Protein AF-A0A352WPE5-F1 (afdb_monomer)

Structure (mmCIF, N/CA/C/O backbone):
data_AF-A0A352WPE5-F1
#
_entry.id   AF-A0A352WPE5-F1
#
loop_
_atom_site.group_PDB
_atom_site.id
_atom_site.type_symbol
_atom_site.label_atom_id
_atom_site.label_alt_id
_atom_site.label_comp_id
_atom_site.label_asym_id
_atom_site.label_entity_id
_atom_site.label_seq_id
_atom_site.pdbx_PDB_ins_code
_atom_site.Cartn_x
_atom_site.Cartn_y
_atom_site.Cartn_z
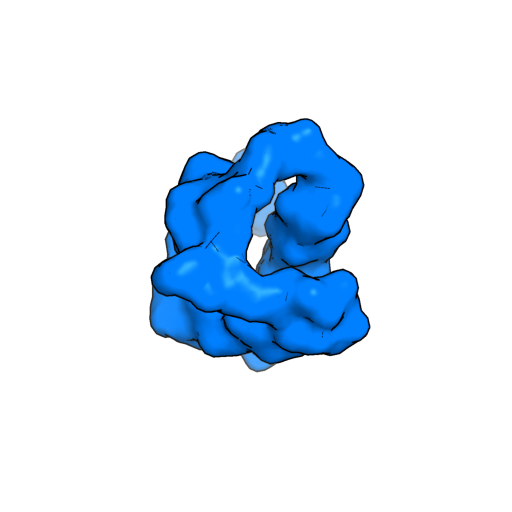_atom_site.occupancy
_atom_site.B_iso_or_equiv
_atom_site.auth_seq_id
_atom_site.auth_comp_id
_atom_site.auth_asym_id
_atom_site.auth_atom_id
_atom_site.pdbx_PDB_model_num
ATOM 1 N N . LYS A 1 1 ? 17.049 -17.573 -3.930 1.00 52.28 1 LYS A N 1
ATOM 2 C CA . LYS A 1 1 ? 16.559 -17.654 -2.529 1.00 52.28 1 LYS A CA 1
ATOM 3 C C . LYS A 1 1 ? 16.837 -16.371 -1.713 1.00 52.28 1 LYS A C 1
ATOM 5 O O . LYS A 1 1 ? 16.501 -16.354 -0.539 1.00 52.28 1 LYS A O 1
ATOM 10 N N . ASP A 1 2 ? 17.342 -15.281 -2.319 1.00 56.88 2 ASP A N 1
ATOM 11 C CA . ASP A 1 2 ? 17.753 -14.051 -1.602 1.00 56.88 2 ASP A CA 1
ATOM 12 C C . ASP A 1 2 ? 16.994 -12.769 -1.992 1.00 56.88 2 ASP A C 1
ATOM 14 O O . ASP A 1 2 ? 17.205 -11.730 -1.373 1.00 56.88 2 ASP A O 1
ATOM 18 N N . HIS A 1 3 ? 16.067 -12.816 -2.956 1.00 57.03 3 HIS A N 1
ATOM 19 C CA . HIS A 1 3 ? 15.349 -11.612 -3.408 1.00 57.03 3 HIS A CA 1
ATOM 20 C C . HIS A 1 3 ? 14.508 -10.959 -2.300 1.00 57.03 3 HIS A C 1
ATOM 22 O O . HIS A 1 3 ? 14.349 -9.745 -2.294 1.00 57.03 3 HIS A O 1
ATOM 28 N N . LEU A 1 4 ? 14.048 -11.738 -1.313 1.00 62.62 4 LEU A N 1
ATOM 29 C CA . LEU A 1 4 ? 13.232 -11.230 -0.209 1.00 62.62 4 LEU A CA 1
ATOM 30 C C . LEU A 1 4 ? 14.019 -10.368 0.787 1.00 62.62 4 LEU A C 1
ATOM 32 O O . LEU A 1 4 ? 13.441 -9.488 1.416 1.00 62.62 4 LEU A O 1
ATOM 36 N N . ARG A 1 5 ? 15.323 -10.626 0.960 1.00 69.62 5 ARG A N 1
ATOM 37 C CA . ARG A 1 5 ? 16.138 -9.947 1.982 1.00 69.62 5 ARG A CA 1
ATOM 38 C C . ARG A 1 5 ? 16.434 -8.494 1.624 1.00 69.62 5 ARG A C 1
ATOM 40 O O . ARG A 1 5 ? 16.530 -7.668 2.521 1.00 69.62 5 ARG A O 1
ATOM 47 N N . ASN A 1 6 ? 16.525 -8.201 0.329 1.00 74.69 6 ASN A N 1
ATOM 48 C CA . ASN A 1 6 ? 16.765 -6.856 -0.199 1.00 74.69 6 ASN A CA 1
ATOM 49 C C . ASN A 1 6 ? 15.514 -6.246 -0.841 1.00 74.69 6 ASN A C 1
ATOM 51 O O . ASN A 1 6 ? 15.606 -5.225 -1.518 1.00 74.69 6 ASN A O 1
ATOM 55 N N . PHE A 1 7 ? 14.354 -6.879 -0.664 1.00 81.62 7 PHE A N 1
ATOM 56 C CA . PHE A 1 7 ? 13.115 -6.377 -1.226 1.00 81.62 7 PHE A CA 1
ATOM 57 C C . PHE A 1 7 ? 12.718 -5.074 -0.530 1.00 81.62 7 PHE A C 1
ATOM 59 O O . PHE A 1 7 ? 12.396 -5.069 0.659 1.00 81.62 7 PHE A O 1
ATOM 66 N N . GLN A 1 8 ? 12.730 -3.984 -1.290 1.00 83.31 8 GLN A N 1
ATOM 67 C CA . GLN A 1 8 ? 12.141 -2.715 -0.890 1.00 83.31 8 GLN A CA 1
ATOM 68 C C . GLN A 1 8 ? 10.785 -2.598 -1.591 1.00 83.31 8 GLN A C 1
ATOM 70 O O . GLN A 1 8 ? 10.769 -2.586 -2.826 1.00 83.31 8 GLN A O 1
ATOM 75 N N . PRO A 1 9 ? 9.664 -2.575 -0.846 1.00 83.56 9 PRO A N 1
ATOM 76 C CA . PRO A 1 9 ? 8.363 -2.332 -1.447 1.00 83.56 9 PRO A CA 1
ATOM 77 C C . PRO A 1 9 ? 8.320 -0.907 -2.017 1.00 83.56 9 PRO A C 1
ATOM 79 O O . PRO A 1 9 ? 8.886 0.006 -1.411 1.00 83.56 9 PRO A O 1
ATOM 82 N N . PRO A 1 10 ? 7.614 -0.691 -3.135 1.00 91.38 10 PRO A N 1
ATOM 83 C CA . PRO A 1 10 ? 7.535 0.615 -3.778 1.00 91.38 10 PRO A CA 1
ATOM 84 C C . PRO A 1 10 ? 6.532 1.548 -3.079 1.00 91.38 10 PRO A C 1
ATOM 86 O O . PRO A 1 10 ? 6.479 2.724 -3.415 1.00 91.38 10 PRO A O 1
ATOM 89 N N . ILE A 1 11 ? 5.758 1.025 -2.113 1.00 93.06 11 ILE A N 1
ATOM 90 C CA . ILE A 1 11 ? 4.792 1.759 -1.287 1.00 93.06 11 ILE A CA 1
ATOM 91 C C . ILE A 1 11 ? 5.024 1.448 0.191 1.00 93.06 11 ILE A C 1
ATOM 93 O O . ILE A 1 11 ? 5.179 0.289 0.597 1.00 93.06 11 ILE A O 1
ATOM 97 N N . SER A 1 12 ? 5.044 2.500 1.009 1.00 93.62 12 SER A N 1
ATOM 98 C CA . SER A 1 12 ? 5.251 2.406 2.453 1.00 93.62 12 SER A CA 1
ATOM 99 C C . SER A 1 12 ? 3.925 2.297 3.219 1.00 93.62 12 SER A C 1
ATOM 101 O O . SER A 1 12 ? 2.842 2.561 2.704 1.00 93.62 12 SER A O 1
ATOM 103 N N . GLY A 1 13 ? 3.997 1.909 4.497 1.00 92.94 13 GLY A N 1
ATOM 104 C CA . GLY A 1 13 ? 2.809 1.939 5.361 1.00 92.94 13 GLY A CA 1
ATOM 105 C C . GLY A 1 13 ? 2.307 3.358 5.631 1.00 92.94 13 GLY A C 1
ATOM 106 O O . GLY A 1 13 ? 1.108 3.549 5.795 1.00 92.94 13 GLY A O 1
ATOM 107 N N . GLU A 1 14 ? 3.216 4.333 5.668 1.00 94.81 14 GLU A N 1
ATOM 108 C CA . GLU A 1 14 ? 2.894 5.751 5.858 1.00 94.81 14 GLU A CA 1
ATOM 109 C C . GLU A 1 14 ? 2.115 6.290 4.659 1.00 94.81 14 GLU A C 1
ATOM 111 O O . GLU A 1 14 ? 1.075 6.906 4.849 1.00 94.81 14 GLU A O 1
ATOM 116 N N . GLU A 1 15 ? 2.521 5.942 3.436 1.00 94.38 15 GLU A N 1
ATOM 117 C CA . GLU A 1 15 ? 1.807 6.341 2.218 1.00 94.38 15 GLU A CA 1
ATOM 118 C C . GLU A 1 15 ? 0.370 5.795 2.185 1.00 94.38 15 GLU A C 1
ATOM 120 O O . GLU A 1 15 ? -0.562 6.504 1.803 1.00 94.38 15 GLU A O 1
ATOM 125 N N . ILE A 1 16 ? 0.159 4.556 2.644 1.00 94.44 16 ILE A N 1
ATOM 126 C CA . ILE A 1 16 ? -1.184 3.969 2.784 1.00 94.44 16 ILE A CA 1
ATOM 127 C C . ILE A 1 16 ? -2.002 4.761 3.817 1.00 94.44 16 ILE A C 1
ATOM 129 O O . ILE A 1 16 ? -3.155 5.110 3.564 1.00 94.44 16 ILE A O 1
ATOM 133 N N . MET A 1 17 ? -1.412 5.064 4.976 1.00 95.31 17 MET A N 1
ATOM 134 C CA . MET A 1 17 ? -2.072 5.848 6.027 1.00 95.31 17 MET A CA 1
ATOM 135 C C . MET A 1 17 ? -2.475 7.238 5.533 1.00 95.31 17 MET A C 1
ATOM 137 O O . MET A 1 17 ? -3.607 7.658 5.760 1.00 95.31 17 MET A O 1
ATOM 141 N N . GLU A 1 18 ? -1.583 7.928 4.823 1.00 95.38 18 GLU A N 1
ATOM 142 C CA . GLU A 1 18 ? -1.841 9.245 4.241 1.00 95.38 18 GLU A CA 1
ATOM 143 C C . GLU A 1 18 ? -2.920 9.188 3.156 1.00 95.38 18 GLU A C 1
ATOM 145 O O . GLU A 1 18 ? -3.838 10.007 3.167 1.00 95.38 18 GLU A O 1
ATOM 150 N N . THR A 1 19 ? -2.860 8.190 2.269 1.00 95.06 19 THR A N 1
ATOM 151 C CA . THR A 1 19 ? -3.806 8.042 1.154 1.00 95.06 19 THR A CA 1
ATOM 152 C C . THR A 1 19 ? -5.235 7.807 1.640 1.00 95.06 19 THR A C 1
ATOM 154 O O . THR A 1 19 ? -6.170 8.410 1.118 1.00 95.06 19 THR A O 1
ATOM 157 N N . PHE A 1 20 ? -5.424 6.940 2.638 1.00 95.00 20 PHE A N 1
ATOM 158 C CA . PHE A 1 20 ? -6.759 6.571 3.130 1.00 95.00 20 PHE A CA 1
ATOM 159 C C . PHE A 1 20 ? -7.181 7.341 4.388 1.00 95.00 20 PHE A C 1
ATOM 161 O O . PHE A 1 20 ? -8.308 7.196 4.852 1.00 95.00 20 PHE A O 1
ATOM 168 N N . GLY A 1 21 ? -6.292 8.151 4.970 1.00 94.88 21 GLY A N 1
ATOM 169 C CA . GLY A 1 21 ? -6.560 8.883 6.207 1.00 94.88 21 GLY A CA 1
ATOM 170 C C . GLY A 1 21 ? -6.837 7.977 7.411 1.00 94.88 21 GLY A C 1
ATOM 171 O O . GLY A 1 21 ? -7.594 8.368 8.302 1.00 94.88 21 GLY A O 1
ATOM 172 N N . ILE A 1 22 ? -6.261 6.770 7.436 1.00 93.31 22 ILE A N 1
ATOM 173 C CA . ILE A 1 22 ? -6.494 5.766 8.484 1.00 93.31 22 ILE A CA 1
ATOM 174 C C . ILE A 1 22 ? -5.287 5.629 9.422 1.00 93.31 22 ILE A C 1
ATOM 176 O O . ILE A 1 22 ? -4.144 5.707 8.971 1.00 93.31 22 ILE A O 1
ATOM 180 N N . PRO A 1 23 ? -5.508 5.393 10.730 1.00 94.12 23 PRO A N 1
ATOM 181 C CA . PRO A 1 23 ? -4.427 5.130 11.674 1.00 94.12 23 PRO A CA 1
ATOM 182 C C . PRO A 1 23 ? -3.787 3.751 11.431 1.00 94.12 23 PRO A C 1
ATOM 184 O O . PRO A 1 23 ? -4.401 2.890 10.785 1.00 94.12 23 PRO A O 1
ATOM 187 N N . PRO A 1 24 ? -2.592 3.492 12.003 1.00 94.44 24 PRO A N 1
ATOM 188 C CA . PRO A 1 24 ? -1.960 2.176 11.958 1.00 94.44 24 PRO A CA 1
ATOM 189 C C . PRO A 1 24 ? -2.931 1.091 12.445 1.00 94.44 24 PRO A C 1
ATOM 191 O O . PRO A 1 24 ? -3.444 1.135 13.561 1.00 94.44 24 PRO A O 1
ATOM 194 N N . SER A 1 25 ? -3.220 0.133 11.569 1.00 94.12 25 SER A N 1
ATOM 195 C CA . SER A 1 25 ? -4.313 -0.827 11.713 1.00 94.12 25 SER A CA 1
ATOM 196 C C . SER A 1 25 ? -4.087 -2.055 10.824 1.00 94.12 25 SER A C 1
ATOM 198 O O . SER A 1 25 ? -3.223 -2.058 9.942 1.00 94.12 25 SER A O 1
ATOM 200 N N . LYS A 1 26 ? -4.868 -3.118 11.058 1.00 95.00 26 LYS A N 1
ATOM 201 C CA . LYS A 1 26 ? -4.766 -4.387 10.317 1.00 95.00 26 LYS A CA 1
ATOM 202 C C . LYS A 1 26 ? -4.876 -4.226 8.786 1.00 95.00 26 LYS A C 1
ATOM 204 O O . LYS A 1 26 ? -4.028 -4.805 8.110 1.00 95.00 26 LYS A O 1
ATOM 209 N N . PRO A 1 27 ? -5.802 -3.414 8.229 1.00 94.00 27 PRO A N 1
ATOM 210 C CA . PRO A 1 27 ? -5.913 -3.232 6.779 1.00 94.00 27 PRO A CA 1
ATOM 211 C C . PRO A 1 27 ? -4.624 -2.741 6.112 1.00 94.00 27 PRO A C 1
ATOM 213 O O . PRO A 1 27 ? -4.302 -3.173 5.014 1.00 94.00 27 PRO A O 1
ATOM 216 N N . ILE A 1 28 ? -3.831 -1.902 6.787 1.00 94.69 28 ILE A N 1
ATOM 217 C CA . ILE A 1 28 ? -2.543 -1.435 6.250 1.00 94.69 28 ILE A CA 1
ATOM 218 C C . ILE A 1 28 ? -1.557 -2.599 6.123 1.00 94.69 28 ILE A C 1
ATOM 220 O O . ILE A 1 28 ? -0.849 -2.708 5.126 1.00 94.69 28 ILE A O 1
ATOM 224 N N . GLY A 1 29 ? -1.506 -3.477 7.129 1.00 94.25 29 GLY A N 1
ATOM 225 C CA . GLY A 1 29 ? -0.676 -4.681 7.081 1.00 94.25 29 GLY A CA 1
ATOM 226 C C . GLY A 1 29 ? -1.097 -5.618 5.949 1.00 94.25 29 GLY A C 1
ATOM 227 O O . GLY A 1 29 ? -0.243 -6.085 5.197 1.00 94.25 29 GLY A O 1
ATOM 228 N N . ASP A 1 30 ? -2.406 -5.826 5.800 1.00 95.44 30 ASP 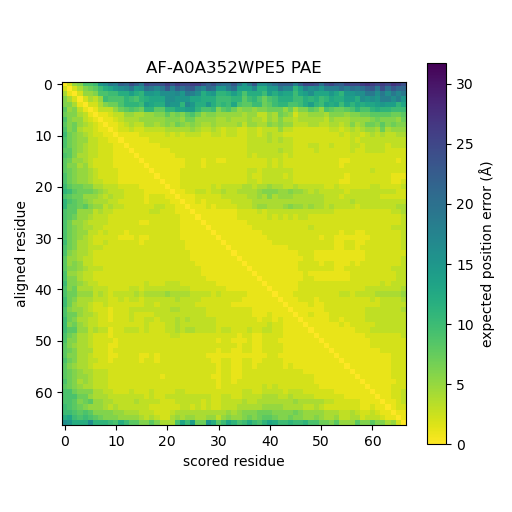A N 1
ATOM 229 C CA . ASP A 1 30 ? -2.985 -6.670 4.752 1.00 95.44 30 ASP A CA 1
ATOM 230 C C . ASP A 1 30 ? -2.666 -6.110 3.348 1.00 95.44 30 ASP A C 1
ATOM 232 O O . ASP A 1 30 ? -2.190 -6.852 2.491 1.00 95.44 30 ASP A O 1
ATOM 236 N N . LEU A 1 31 ? -2.811 -4.794 3.134 1.00 95.06 31 LEU A N 1
ATOM 237 C CA . LEU A 1 31 ? -2.450 -4.121 1.877 1.00 95.06 31 LEU A CA 1
ATOM 238 C C . LEU A 1 31 ? -0.959 -4.264 1.550 1.00 95.06 31 LEU A C 1
ATOM 240 O O . LEU A 1 31 ? -0.599 -4.636 0.435 1.00 95.06 31 LEU A O 1
ATOM 244 N N . LYS A 1 32 ? -0.076 -4.014 2.526 1.00 93.88 32 LYS A N 1
ATOM 245 C CA . LYS A 1 32 ? 1.378 -4.149 2.333 1.00 93.88 32 LYS A CA 1
ATOM 246 C C . LYS A 1 32 ? 1.781 -5.568 1.950 1.00 93.88 32 LYS A C 1
ATOM 248 O O . LYS A 1 32 ? 2.661 -5.742 1.110 1.00 93.88 32 LYS A O 1
ATOM 253 N N . ASN A 1 33 ? 1.179 -6.564 2.595 1.00 94.88 33 ASN A N 1
ATOM 254 C CA . ASN A 1 33 ? 1.473 -7.963 2.315 1.00 94.88 33 ASN A CA 1
ATOM 255 C C . ASN A 1 33 ? 0.986 -8.356 0.922 1.00 94.88 33 ASN A C 1
ATOM 257 O O . ASN A 1 33 ? 1.779 -8.893 0.159 1.00 94.88 33 ASN A O 1
ATOM 261 N N . ALA A 1 34 ? -0.247 -8.001 0.560 1.00 95.19 34 ALA A N 1
ATOM 262 C CA . ALA A 1 34 ? -0.804 -8.312 -0.752 1.00 95.19 34 ALA A CA 1
ATOM 263 C C . ALA A 1 34 ? 0.005 -7.683 -1.902 1.00 95.19 34 ALA A C 1
ATOM 265 O O . ALA A 1 34 ? 0.325 -8.362 -2.870 1.00 95.19 34 ALA A O 1
ATOM 266 N N . ILE A 1 35 ? 0.422 -6.416 -1.772 1.00 94.62 35 ILE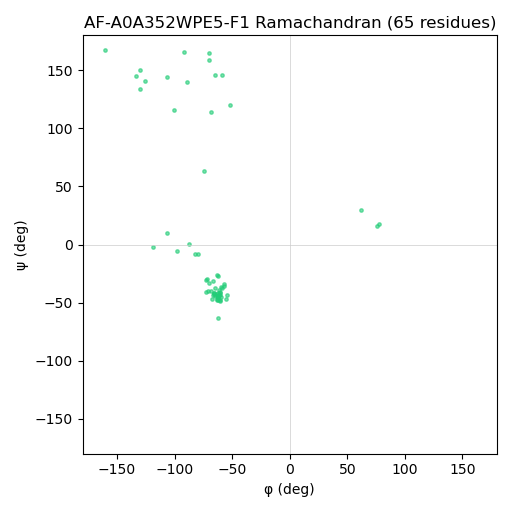 A N 1
ATOM 267 C CA . ILE A 1 35 ? 1.281 -5.755 -2.774 1.00 94.62 35 ILE A CA 1
ATOM 268 C C . ILE A 1 35 ? 2.641 -6.455 -2.869 1.00 94.62 35 ILE A C 1
ATOM 270 O O . ILE A 1 35 ? 3.161 -6.676 -3.959 1.00 94.62 35 ILE A O 1
ATOM 274 N N . LYS A 1 36 ? 3.231 -6.821 -1.725 1.00 93.31 36 LYS A N 1
ATOM 275 C CA . LYS A 1 36 ? 4.505 -7.541 -1.689 1.00 93.31 36 LYS A CA 1
ATOM 276 C C . LYS A 1 36 ? 4.401 -8.908 -2.368 1.00 93.31 36 LYS A C 1
ATOM 278 O O . LYS A 1 36 ? 5.303 -9.253 -3.121 1.00 93.31 36 LYS A O 1
ATOM 283 N N . GLU A 1 37 ? 3.351 -9.674 -2.090 1.00 94.69 37 GLU A N 1
ATOM 284 C CA . GLU A 1 37 ? 3.118 -10.983 -2.710 1.00 94.69 37 GLU A CA 1
ATOM 285 C C . GLU 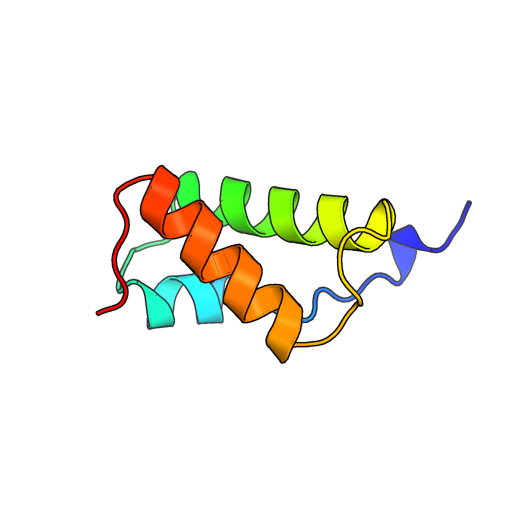A 1 37 ? 2.916 -10.841 -4.219 1.00 94.69 37 GLU A C 1
ATOM 287 O O . GLU A 1 37 ? 3.657 -11.463 -4.972 1.00 94.69 37 GLU A O 1
ATOM 292 N N . ALA A 1 38 ? 2.073 -9.906 -4.664 1.00 95.31 38 ALA A N 1
ATOM 293 C CA . ALA A 1 38 ? 1.850 -9.641 -6.086 1.00 95.31 38 ALA A CA 1
ATOM 294 C C . ALA A 1 38 ? 3.143 -9.279 -6.846 1.00 95.31 38 ALA A C 1
ATOM 296 O O . ALA A 1 38 ? 3.331 -9.684 -7.992 1.00 95.31 38 ALA A O 1
ATOM 297 N N . ILE A 1 39 ? 4.077 -8.560 -6.212 1.00 93.69 39 ILE A N 1
ATOM 298 C CA . ILE A 1 39 ? 5.387 -8.267 -6.816 1.00 93.69 39 ILE A CA 1
ATOM 299 C C . ILE A 1 39 ? 6.288 -9.510 -6.858 1.00 93.69 39 ILE A C 1
ATOM 301 O O . ILE A 1 39 ? 7.001 -9.730 -7.837 1.00 93.69 39 ILE A O 1
ATOM 305 N N . LEU A 1 40 ? 6.295 -10.319 -5.796 1.00 91.44 40 LEU A N 1
ATOM 306 C CA . LEU A 1 40 ? 7.126 -11.526 -5.716 1.00 91.44 40 LEU A CA 1
ATOM 307 C C . LEU A 1 40 ? 6.645 -12.632 -6.660 1.00 91.44 40 LEU A C 1
ATOM 309 O O . LEU A 1 40 ? 7.479 -13.364 -7.197 1.00 91.44 40 LEU A O 1
ATOM 313 N N . ASP A 1 41 ? 5.336 -12.708 -6.880 1.00 94.50 41 ASP A N 1
ATOM 314 C CA . ASP A 1 41 ? 4.688 -13.645 -7.796 1.00 94.50 41 ASP A 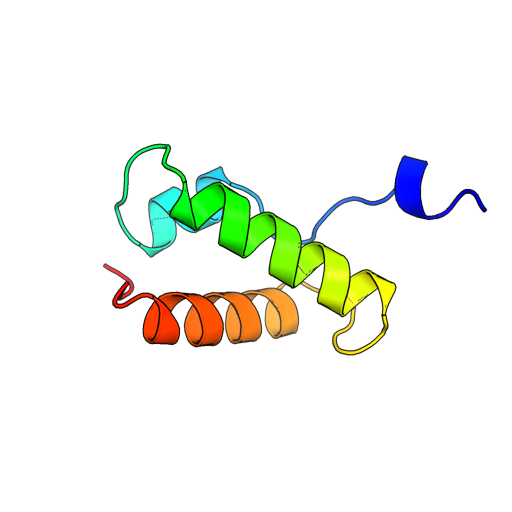CA 1
ATOM 315 C C . ASP A 1 41 ? 4.725 -13.149 -9.254 1.00 94.50 41 ASP A C 1
ATOM 317 O O . ASP A 1 41 ? 4.431 -13.903 -10.182 1.00 94.50 41 ASP A O 1
ATOM 321 N N . GLY A 1 42 ? 5.164 -11.902 -9.475 1.00 94.12 42 GLY A N 1
ATOM 322 C CA . GLY A 1 42 ? 5.310 -11.300 -10.799 1.00 94.12 42 GLY A CA 1
ATOM 323 C C . GLY A 1 42 ? 3.994 -10.830 -11.422 1.00 94.12 42 GLY A C 1
ATOM 324 O O . GLY A 1 42 ? 3.947 -10.616 -12.631 1.00 94.12 42 GLY A O 1
ATOM 325 N N . GLU A 1 43 ? 2.939 -10.662 -10.620 1.00 96.44 43 GLU A N 1
ATOM 326 C CA . GLU A 1 43 ? 1.656 -10.103 -11.058 1.00 96.44 43 GLU A CA 1
ATOM 327 C C . GLU A 1 43 ? 1.781 -8.616 -11.408 1.00 96.44 43 GLU A C 1
ATOM 329 O O . GLU A 1 43 ? 1.216 -8.157 -12.400 1.00 96.44 43 GLU A O 1
ATOM 334 N N . ILE A 1 44 ? 2.555 -7.870 -10.612 1.00 95.38 44 ILE A N 1
ATOM 335 C CA . ILE A 1 44 ? 2.879 -6.461 -10.859 1.00 95.38 44 ILE A CA 1
ATOM 336 C C . ILE A 1 44 ? 4.393 -6.220 -10.755 1.00 95.38 44 ILE A C 1
ATOM 338 O O . ILE A 1 44 ? 5.085 -6.908 -10.000 1.00 95.38 44 ILE A O 1
ATOM 342 N N . PRO A 1 45 ? 4.953 -5.239 -11.486 1.00 95.12 45 PRO A N 1
ATOM 343 C CA . PRO A 1 45 ? 6.354 -4.867 -11.324 1.00 95.12 45 PRO A CA 1
ATOM 344 C C . PRO A 1 45 ? 6.591 -4.166 -9.976 1.00 95.12 45 PRO A C 1
ATOM 346 O O . PRO A 1 45 ? 5.680 -3.585 -9.383 1.00 95.12 45 PRO A O 1
ATOM 349 N N . ASN A 1 46 ? 7.845 -4.172 -9.508 1.00 94.44 46 ASN A N 1
ATOM 350 C C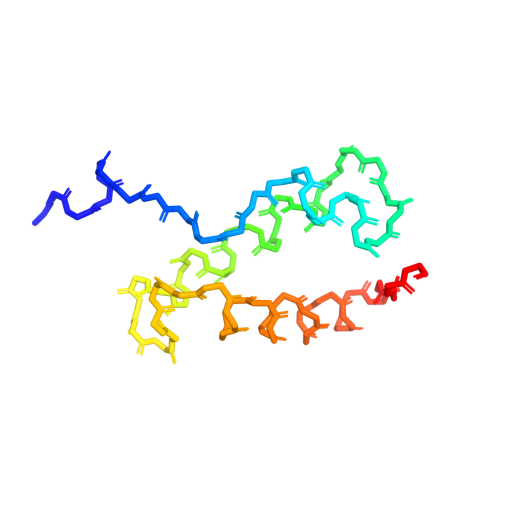A . ASN A 1 46 ? 8.270 -3.424 -8.320 1.00 94.44 46 ASN A CA 1
ATOM 351 C C . ASN A 1 46 ? 8.382 -1.914 -8.617 1.00 94.44 46 ASN A C 1
ATOM 353 O O . ASN A 1 46 ? 9.472 -1.343 -8.590 1.00 94.44 46 ASN A O 1
ATOM 357 N N . GLU A 1 47 ? 7.259 -1.288 -8.959 1.00 95.75 47 GLU A N 1
ATOM 358 C CA . GLU A 1 47 ? 7.171 0.111 -9.368 1.00 95.75 47 GLU A CA 1
ATOM 359 C C . GLU A 1 47 ? 6.017 0.825 -8.643 1.00 95.75 47 GLU A C 1
ATOM 361 O O . GLU A 1 47 ? 4.966 0.218 -8.417 1.00 95.75 47 GLU A O 1
ATOM 366 N N . PRO A 1 48 ? 6.164 2.122 -8.302 1.00 93.75 48 PRO A N 1
ATOM 367 C CA . PRO A 1 48 ? 5.143 2.856 -7.549 1.00 93.75 48 PRO A CA 1
ATOM 368 C C . PRO A 1 48 ? 3.773 2.919 -8.230 1.00 93.75 48 PRO A C 1
ATOM 370 O O . PRO A 1 48 ? 2.757 2.835 -7.550 1.00 93.75 48 PRO A O 1
ATOM 373 N N . GLY A 1 49 ? 3.723 3.054 -9.560 1.00 96.44 49 GLY A N 1
ATOM 374 C CA . GLY A 1 49 ? 2.462 3.171 -10.305 1.00 96.44 49 GLY A CA 1
ATOM 375 C C . GLY A 1 49 ? 1.581 1.923 -10.167 1.00 96.44 49 GLY A C 1
ATOM 376 O O . GLY A 1 49 ? 0.521 2.012 -9.547 1.00 96.44 49 GLY A O 1
ATOM 377 N N . PRO A 1 50 ? 2.039 0.753 -10.650 1.00 96.75 50 PRO A N 1
ATOM 378 C CA . PRO A 1 50 ? 1.287 -0.501 -10.551 1.00 96.75 50 PRO A CA 1
ATOM 379 C C . PRO A 1 50 ? 0.981 -0.913 -9.107 1.00 96.75 50 PRO A C 1
ATOM 381 O O . PRO A 1 50 ? -0.112 -1.395 -8.811 1.00 96.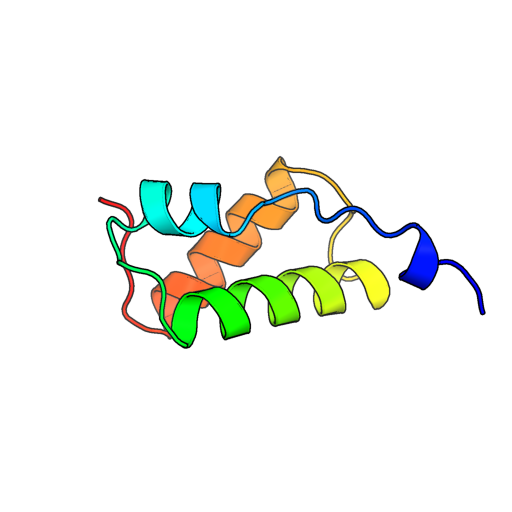75 50 PRO A O 1
ATOM 384 N N . ALA A 1 51 ? 1.904 -0.661 -8.174 1.00 96.31 51 ALA A N 1
ATOM 385 C CA . ALA A 1 51 ? 1.653 -0.907 -6.758 1.00 96.31 51 ALA A CA 1
ATOM 386 C C . ALA A 1 51 ? 0.543 -0.013 -6.187 1.00 96.31 51 ALA A C 1
ATOM 388 O O . ALA A 1 51 ? -0.252 -0.478 -5.371 1.00 96.31 51 ALA A O 1
ATOM 389 N N . LYS A 1 52 ? 0.458 1.252 -6.618 1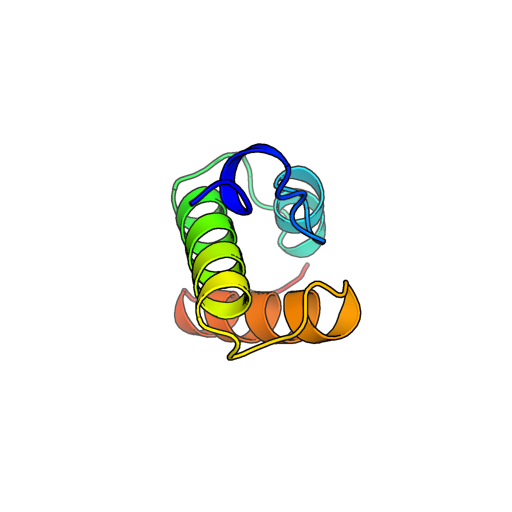.00 96.00 52 LYS A N 1
ATOM 390 C CA . LYS A 1 52 ? -0.582 2.191 -6.180 1.00 96.00 52 LYS A CA 1
ATOM 391 C C . LYS A 1 52 ? -1.946 1.826 -6.745 1.00 96.00 52 LYS A C 1
ATOM 393 O O . LYS A 1 52 ? -2.937 1.905 -6.024 1.00 96.00 52 LYS A O 1
ATOM 398 N N . GLU A 1 53 ? -2.001 1.404 -8.003 1.00 96.69 53 GLU A N 1
ATOM 399 C CA . GLU A 1 53 ? -3.235 0.908 -8.619 1.00 96.69 53 GLU A CA 1
ATOM 400 C C . GLU A 1 53 ? -3.764 -0.318 -7.868 1.00 96.69 53 GLU A C 1
ATOM 402 O O . GLU A 1 53 ? -4.919 -0.320 -7.434 1.00 96.69 53 GLU A O 1
ATOM 407 N N . LEU A 1 54 ? -2.897 -1.300 -7.601 1.00 96.75 54 LEU A N 1
ATOM 408 C CA . LEU A 1 54 ? -3.266 -2.486 -6.830 1.00 96.75 54 LEU A CA 1
ATOM 409 C C . LEU A 1 54 ? -3.680 -2.132 -5.392 1.00 96.75 54 LEU A C 1
ATOM 411 O O . LEU A 1 54 ? -4.670 -2.654 -4.882 1.00 96.75 54 LEU A O 1
ATOM 415 N N . MET A 1 55 ? -2.962 -1.214 -4.738 1.00 96.19 55 MET A N 1
ATOM 416 C CA . MET A 1 55 ? -3.315 -0.713 -3.407 1.00 96.19 55 MET A CA 1
ATOM 417 C C . MET A 1 55 ? -4.740 -0.149 -3.376 1.00 96.19 55 MET A C 1
ATOM 419 O O . MET A 1 55 ? -5.498 -0.471 -2.462 1.00 96.19 55 MET A O 1
ATOM 423 N N . LEU A 1 56 ? -5.113 0.681 -4.357 1.00 96.69 56 LEU A N 1
ATOM 424 C CA . LEU A 1 56 ? -6.448 1.277 -4.453 1.00 96.69 56 LEU A CA 1
ATOM 425 C C . LEU A 1 56 ? -7.526 0.218 -4.708 1.00 96.69 56 LEU A C 1
ATOM 427 O O . LEU A 1 56 ? -8.585 0.266 -4.082 1.00 96.69 56 LEU A O 1
ATOM 431 N N . GLU A 1 57 ? -7.254 -0.758 -5.576 1.00 96.75 57 GLU A N 1
ATOM 432 C CA . GLU A 1 57 ? -8.182 -1.856 -5.858 1.00 96.75 57 GLU A CA 1
ATOM 433 C C . GLU A 1 57 ? -8.449 -2.710 -4.608 1.00 96.75 57 GLU A C 1
ATOM 435 O O . GLU A 1 57 ? -9.600 -2.996 -4.263 1.00 96.75 57 GLU A O 1
ATOM 440 N N . LEU A 1 58 ? -7.390 -3.101 -3.897 1.00 95.69 58 LEU A N 1
ATOM 441 C CA . LEU A 1 58 ? -7.492 -3.890 -2.672 1.00 95.69 58 LEU A CA 1
ATOM 442 C C . LEU A 1 58 ? -8.180 -3.104 -1.553 1.00 95.69 58 LEU A C 1
ATOM 444 O O . LEU A 1 58 ? -9.038 -3.647 -0.857 1.00 95.69 58 LEU A O 1
ATOM 448 N N . ALA A 1 59 ? -7.854 -1.821 -1.406 1.00 95.50 59 ALA A N 1
ATOM 449 C CA . ALA A 1 59 ? -8.482 -0.947 -0.425 1.00 95.50 59 ALA A CA 1
ATOM 450 C C . ALA A 1 59 ? -9.989 -0.805 -0.683 1.00 95.50 59 ALA A C 1
ATOM 452 O O . ALA A 1 59 ? -10.780 -0.958 0.249 1.00 95.50 59 ALA A O 1
ATOM 453 N N . ALA A 1 60 ? -10.402 -0.633 -1.942 1.00 95.75 60 ALA A N 1
ATOM 454 C CA . ALA A 1 60 ? -11.813 -0.585 -2.316 1.00 95.75 60 ALA A CA 1
ATOM 455 C C . ALA A 1 60 ? -12.552 -1.888 -1.957 1.00 95.75 60 ALA A C 1
ATOM 457 O O . ALA A 1 60 ? -13.654 -1.839 -1.408 1.00 95.75 60 ALA A O 1
ATOM 458 N N . LYS A 1 61 ? -11.928 -3.058 -2.171 1.00 95.06 61 LYS A N 1
ATOM 459 C CA . LYS A 1 61 ? -12.474 -4.367 -1.748 1.00 95.06 61 LYS A CA 1
ATOM 460 C C . LYS A 1 61 ? -12.611 -4.493 -0.225 1.00 95.06 61 LYS A C 1
ATOM 462 O O . LYS A 1 61 ? -13.466 -5.236 0.249 1.00 95.06 61 LYS A O 1
ATOM 467 N N . MET A 1 62 ? -11.799 -3.762 0.537 1.00 92.62 62 MET A N 1
ATOM 468 C CA . MET A 1 62 ? -11.867 -3.677 2.002 1.00 92.62 62 MET A CA 1
ATOM 469 C C . MET A 1 62 ? -12.834 -2.590 2.507 1.00 92.62 62 MET A C 1
ATOM 471 O O . MET A 1 62 ? -12.972 -2.417 3.717 1.00 92.62 62 MET A O 1
ATOM 475 N N . GLY A 1 63 ? -13.499 -1.852 1.612 1.00 93.56 63 GLY A N 1
ATOM 476 C CA . GLY A 1 63 ? -14.376 -0.735 1.973 1.00 93.56 63 GLY A CA 1
ATOM 477 C C . GLY A 1 63 ? -13.629 0.538 2.382 1.00 93.56 63 GLY A C 1
ATOM 478 O O . GLY A 1 63 ? -14.222 1.430 2.985 1.00 93.56 63 GLY A O 1
ATOM 479 N N . LEU A 1 64 ? -12.336 0.633 2.069 1.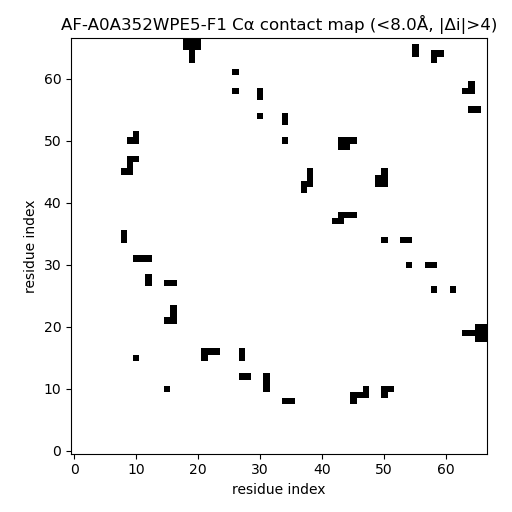00 93.06 64 LEU A N 1
ATOM 480 C CA . LEU A 1 64 ? -11.539 1.840 2.247 1.00 93.06 64 LEU A CA 1
ATOM 481 C C . LEU A 1 64 ? -11.627 2.698 0.986 1.00 93.06 64 LEU A C 1
ATOM 483 O O . LEU A 1 64 ? -11.603 2.197 -0.136 1.00 93.06 64 LEU A O 1
ATOM 487 N N . SER A 1 65 ? -11.723 4.008 1.171 1.00 90.50 65 SER A N 1
ATOM 488 C CA . SER A 1 65 ? -11.698 4.986 0.085 1.00 90.50 65 SER A CA 1
ATOM 489 C C . SER A 1 65 ? -10.609 6.011 0.370 1.00 90.50 65 SER A C 1
ATOM 491 O O . SER A 1 65 ? -10.419 6.357 1.540 1.00 90.50 65 SER A O 1
ATOM 493 N N . PRO A 1 66 ? -9.858 6.457 -0.652 1.00 89.12 66 PRO A N 1
ATOM 494 C CA . PRO A 1 66 ? -8.890 7.525 -0.467 1.00 89.12 66 PRO A CA 1
ATOM 495 C C . PRO A 1 66 ? -9.597 8.781 0.053 1.00 89.12 66 PRO A C 1
ATOM 497 O O . PRO A 1 66 ? -10.765 9.019 -0.269 1.00 89.12 66 PRO A O 1
ATOM 500 N N . LYS A 1 67 ? -8.892 9.531 0.897 1.00 84.00 67 LYS A N 1
ATOM 501 C CA . LYS A 1 67 ? -9.398 10.760 1.511 1.00 84.00 67 LYS A CA 1
ATOM 502 C C . LYS A 1 67 ? -9.498 11.907 0.505 1.00 84.00 67 LYS A C 1
ATOM 504 O O . LYS A 1 67 ? -8.613 12.006 -0.372 1.00 84.00 67 LYS A O 1
#

Foldseek 3Di:
DCCVVPDDAQDDLVNLCQFQVDDDDDLSVVLSVVLVVCCVVPVDPSHNPRSVVSSQVSCVVVVTDTD

Solvent-accessible surface area (backbone atoms only — not comparable to full-atom values): 4061 Å² total; per-residue (Å²): 144,59,69,75,82,75,59,72,74,62,69,55,70,63,56,52,27,65,45,44,68,46,74,97,50,68,68,56,55,53,50,53,48,51,51,50,48,35,38,76,74,61,77,38,65,90,39,52,65,59,47,48,54,50,48,52,56,54,32,46,76,71,74,46,58,71,108

Secondary structure (DSSP, 8-state):
--TTTT---SS-HHHHHHHHT--S-HHHHHHHHHHHHHHHTTSS-SSHHHHHHHHHHHHHHTT----

Radius of gyration: 11.65 Å; Cα contacts (8 Å, |Δi|>4): 53; chains: 1; bounding box: 32×28×23 Å

Mean predicted aligned error: 3.62 Å

pLDDT: mean 90.99, std 9.82, range [52.28, 96.75]

Sequence (67 aa):
KDHLRNFQPPISGEEIMETFGIPPSKPIGDLKNAIKEAILDGEIPNEPGPAKELMLELAAKMGLSPK

Nearest PDB structures (foldseek):
  1miy-assembly1_B  TM=7.620E-01  e=3.170E-01  Geobacillus stearothermophilus
  6kvg-assembly1_A  TM=6.067E-01  e=3.132E+00  Homo sapiens
  7sh2-assembly1_A  TM=4.635E-01  e=9.530E+00  Saccharomyces cerevisiae
  8esz-assembly1_A8  TM=3.373E-01  e=8.361E+00  Drosophila melanogaster